Protein 1CC8 (pdb70)

Secondary structure (DSSP, 8-state):
---EEEEEEE---SHHHHHHHHHHHHTTTTSEEEEEEETTTTEEEEEESS-HHHHHHHHHTTSS-EEEEEE-

CATH classification: 3.30.70.100

Solvent-accessible surface area: 4400 Å² total; per-residue (Å²): 141,118,97,37,34,2,44,0,46,0,53,6,117,70,88,47,11,21,36,24,0,62,114,26,2,61,147,26,112,131,62,19,76,118,49,66,48,25,71,165,143,53,32,0,17,0,60,0,56,38,72,65,82,66,0,42,92,89,0,93,161,34,67,64,104,20,162,60,28,118,99,114

B-factor: mean 11.21, std 9.81, range [3.44, 64.3]

Nearest PDB structures (foldseek):
  1cc7-assembly1_A  TM=9.923E-01  e=1.550E-14  Saccharomyces cerevisiae
  5vdf-assembly4_H  TM=9.845E-01  e=7.242E-13  Saccharomyces cerevisiae S288C
  3k7r-assembly6_L  TM=9.734E-01  e=1.026E-11  Saccharomyces cerevisiae
  6fp6-assembly8_P  TM=8.459E-01  e=6.265E-06  Homo sapiens
  6fon-assembly1_C  TM=8.699E-01  e=1.483E-05  Homo sapiens

Radius of gyration: 10.97 Å; Cα contacts (8 Å, |Δi|>4): 122; chains: 1; bounding box: 23×27×26 Å

GO terms:
  GO:0005829 cytosol (C, IDA)
  GO:0016531 copper chaperone activity (F, IDA)
  GO:0034599 cellular response to oxidative stress (P, IMP)
  GO:0006825 copper ion transport (P, IMP)
  GO:0006879 intracellular iron ion homeostasis (P, IMP)
  GO:0005737 cytoplasm (C, EXP)

Organism: Saccharomyces cerevisiae (strain ATCC 204508 / S288c) (NCBI:txid559292)

Foldseek 3Di:
DAFWKKKWQWDDDDVVLVVLLVVLVVVVPPFWDDWDADPPRSMIITTGPDDPVVSVVSSVVSVTDTPDMDTD

Structure (mmCIF, N/CA/C/O backbone):
data_1CC8
#
_entry.id   1CC8
#
_cell.length_a   56.650
_cell.length_b   29.600
_cell.length_c   40.770
_cell.angle_alpha   90.00
_cell.angle_beta   114.83
_cell.angle_gamma   90.00
#
_symmetry.space_group_name_H-M   'C 1 2 1'
#
loop_
_entity.id
_entity.type
_entity.pdbx_description
1 polymer 'PROTEIN (METALLOCHAPERONE ATX1)'
2 non-polymer 'MERCURY (II) ION'
3 non-polymer BENZAMIDINE
4 water water
#
loop_
_atom_site.group_PDB
_atom_site.id
_atom_site.type_symbol
_atom_site.label_atom_id
_atom_site.label_alt_id
_atom_site.label_comp_id
_atom_site.label_asym_id
_atom_site.label_entity_id
_atom_site.label_seq_id
_atom_site.pdbx_PDB_ins_code
_atom_site.Cartn_x
_atom_site.Cartn_y
_atom_site.Cartn_z
_atom_site.occupancy
_atom_site.B_iso_or_equiv
_atom_site.auth_seq_id
_atom_site.auth_comp_id
_atom_site.auth_asym_id
_atom_site.auth_atom_id
_atom_site.pdbx_PDB_model_num
ATOM 1 N N . ALA A 1 2 ? 14.789 27.073 24.130 1.00 28.86 2 ALA A N 1
ATOM 2 C CA . ALA A 1 2 ? 13.936 25.892 24.216 1.00 7.09 2 ALA A CA 1
ATOM 3 C C . ALA A 1 2 ? 12.753 25.845 23.241 1.00 5.37 2 ALA A C 1
ATOM 4 O O . ALA A 1 2 ? 11.656 25.370 23.562 1.00 5.46 2 ALA A O 1
ATOM 6 N N . GLU A 1 3 ? 12.966 26.360 22.030 1.00 5.21 3 GLU A N 1
ATOM 7 C CA . GLU A 1 3 ? 11.910 26.317 21.014 1.00 4.69 3 GLU A CA 1
ATOM 8 C C . GLU A 1 3 ? 11.584 24.887 20.616 1.00 4.64 3 GLU A C 1
ATOM 9 O O . GLU A 1 3 ? 12.499 24.101 20.325 1.00 5.46 3 GLU A O 1
ATOM 15 N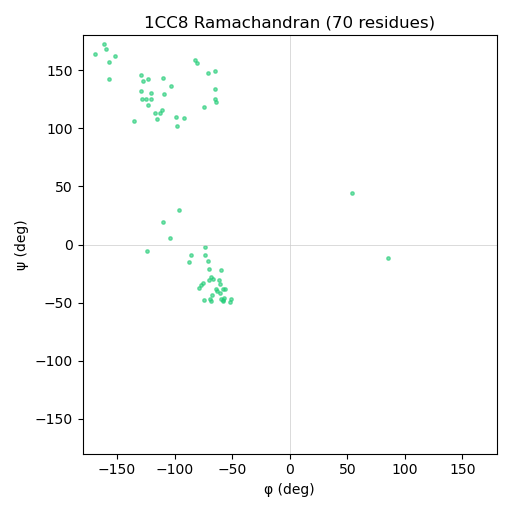 N . ILE A 1 4 ? 10.277 24.574 20.552 1.00 4.55 4 ILE A N 1
ATOM 16 C CA . ILE A 1 4 ? 9.792 23.327 19.967 1.00 4.41 4 ILE A CA 1
ATOM 17 C C . ILE A 1 4 ? 9.357 23.647 18.539 1.00 3.83 4 ILE A C 1
ATOM 18 O O . ILE A 1 4 ? 8.328 24.276 18.300 1.00 4.78 4 ILE A O 1
ATOM 23 N N . LYS A 1 5 ? 10.227 23.280 17.593 1.00 3.51 5 LYS A N 1
ATOM 24 C CA . LYS A 1 5 ? 10.013 23.554 16.172 1.00 4.17 5 LYS A CA 1
ATOM 25 C C . LYS A 1 5 ? 9.068 22.515 15.567 1.00 3.86 5 LYS A C 1
ATOM 26 O O . LYS A 1 5 ? 8.929 21.410 16.084 1.00 5.26 5 LYS A O 1
ATOM 32 N N . HIS A 1 6 ? 8.414 22.903 14.476 1.00 4.20 6 HIS A N 1
ATOM 33 C CA . HIS A 1 6 ? 7.540 22.053 13.674 1.00 3.60 6 HIS A CA 1
ATOM 34 C C . HIS A 1 6 ? 8.176 21.829 12.290 1.00 3.74 6 HIS A C 1
ATOM 35 O O . HIS A 1 6 ? 8.293 22.786 11.525 1.00 4.69 6 HIS A O 1
ATOM 42 N N . TYR A 1 7 ? 8.581 20.599 12.002 1.00 3.70 7 TYR A N 1
ATOM 43 C CA . TYR A 1 7 ? 9.081 20.238 10.683 1.00 3.68 7 TYR A CA 1
ATOM 44 C C . TYR A 1 7 ? 8.048 19.325 10.003 1.00 3.44 7 TYR A C 1
ATOM 45 O O . TYR A 1 7 ? 7.392 18.521 10.659 1.00 4.30 7 TYR A O 1
ATOM 54 N N . GLN A 1 8 ? 7.900 19.488 8.690 1.00 4.23 8 GLN A N 1
ATOM 55 C CA . GLN A 1 8 ? 6.984 18.675 7.906 1.00 4.23 8 GLN A CA 1
ATOM 56 C 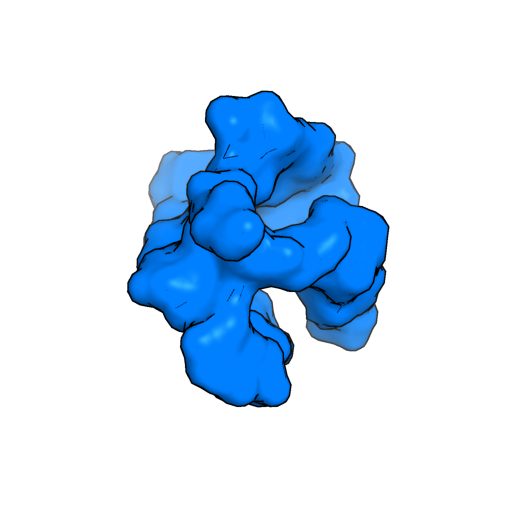C . GLN A 1 8 ? 7.702 18.097 6.697 1.00 4.30 8 GLN A C 1
ATOM 57 O O . GLN A 1 8 ? 8.315 18.866 5.973 1.00 6.24 8 GLN A O 1
ATOM 63 N N . PHE A 1 9 ? 7.536 16.798 6.484 1.00 3.95 9 PHE A N 1
ATOM 64 C CA . PHE A 1 9 ? 8.208 16.090 5.384 1.00 4.45 9 PHE A CA 1
ATOM 65 C C . PHE A 1 9 ? 7.179 15.323 4.556 1.00 4.13 9 PHE A C 1
ATOM 66 O O . PHE A 1 9 ? 6.279 14.697 5.098 1.00 5.48 9 PHE A O 1
ATOM 74 N N . ASN A 1 10 ? 7.351 15.309 3.240 1.00 4.40 10 ASN A N 1
ATOM 75 C CA . ASN A 1 10 ? 6.641 14.398 2.343 1.00 4.49 10 ASN A CA 1
ATOM 76 C C . ASN A 1 10 ? 7.530 13.156 2.194 1.00 4.59 10 ASN A C 1
ATOM 77 O O . ASN A 1 10 ? 8.627 13.265 1.622 1.00 5.32 10 ASN A O 1
ATOM 82 N N . VAL A 1 11 ? 7.086 12.065 2.788 1.00 4.41 11 VAL A N 1
ATOM 83 C CA . VAL A 1 11 ? 7.845 10.816 2.846 1.00 4.79 11 VAL A CA 1
ATOM 84 C C . VAL A 1 11 ? 7.007 9.732 2.173 1.00 4.57 11 VAL A C 1
ATOM 85 O O . VAL A 1 11 ? 5.803 9.600 2.453 1.00 4.84 11 VAL A O 1
ATOM 89 N N . VAL A 1 12 ? 7.635 8.994 1.247 1.00 5.69 12 VAL A N 1
ATOM 90 C CA . VAL A 1 12 ? 6.931 7.906 0.557 1.00 5.14 12 VAL A CA 1
ATOM 91 C C . VAL A 1 12 ? 6.780 6.711 1.489 1.00 4.76 12 VAL A C 1
ATOM 92 O O . VAL A 1 12 ? 7.775 6.137 1.954 1.00 6.29 12 VAL A O 1
ATOM 96 N N . MET A 1 13 ? 5.518 6.379 1.759 1.00 4.92 13 MET A N 1
ATOM 97 C CA . MET A 1 13 ? 5.214 5.328 2.724 1.00 5.27 13 MET A CA 1
ATOM 98 C C . MET A 1 13 ? 4.120 4.418 2.161 1.00 5.44 13 MET A C 1
ATOM 99 O O . MET A 1 13 ? 2.958 4.792 1.978 1.00 6.39 13 MET A O 1
ATOM 104 N N . THR A 1 14 ? 4.518 3.205 1.742 1.00 6.28 14 THR A N 1
ATOM 105 C CA . THR A 1 14 ? 3.640 2.362 0.936 1.00 7.51 14 THR A CA 1
ATOM 106 C C . THR A 1 14 ? 2.710 1.491 1.778 1.00 8.27 14 THR A C 1
ATOM 107 O O . THR A 1 14 ? 1.795 0.867 1.231 1.00 10.62 14 THR A O 1
ATOM 111 N N . CYS A 1 15 ? 3.027 1.377 3.058 1.00 8.39 15 CYS A N 1
ATOM 112 C CA . CYS A 1 15 ? 2.334 0.492 3.979 1.00 9.33 15 CYS A CA 1
ATOM 113 C C . CYS A 1 15 ? 2.633 0.942 5.409 1.00 8.05 15 CYS A C 1
ATOM 114 O O . CYS A 1 15 ? 3.538 1.770 5.603 1.00 6.65 15 CYS A O 1
ATOM 117 N N . SER A 1 16 ? 1.954 0.326 6.368 1.00 8.76 16 SER A N 1
ATOM 118 C CA . SER A 1 16 ? 2.236 0.634 7.770 1.00 8.96 16 SER A CA 1
ATOM 119 C C . SER A 1 16 ? 3.663 0.355 8.226 1.00 7.75 16 SER A C 1
ATOM 120 O O . SER A 1 16 ? 4.136 0.918 9.229 1.00 9.28 16 SER A O 1
ATOM 123 N N . GLY A 1 17 ? 4.400 -0.515 7.533 1.00 7.54 17 GLY A N 1
ATOM 124 C CA . GLY A 1 17 ? 5.791 -0.751 7.871 1.00 8.10 17 GLY A CA 1
ATOM 125 C C . GLY A 1 17 ? 6.672 0.451 7.612 1.00 7.08 17 GLY A C 1
ATOM 126 O O . GLY A 1 17 ? 7.716 0.674 8.236 1.00 8.01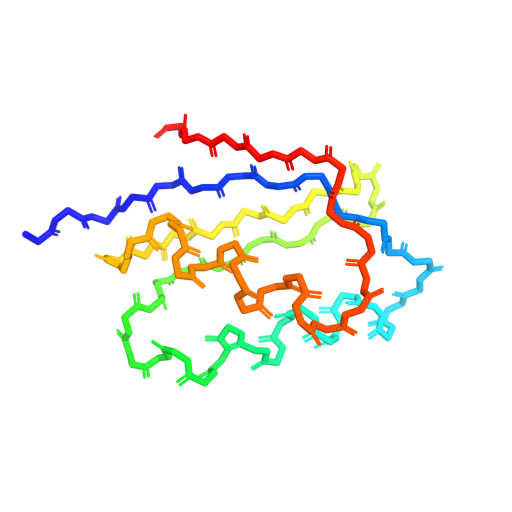 17 GLY A O 1
ATOM 127 N N . CYS A 1 18 ? 6.290 1.268 6.628 1.00 6.44 18 CYS A N 1
ATOM 128 C CA . CYS A 1 18 ? 7.064 2.467 6.286 1.00 5.96 18 CYS A CA 1
ATOM 129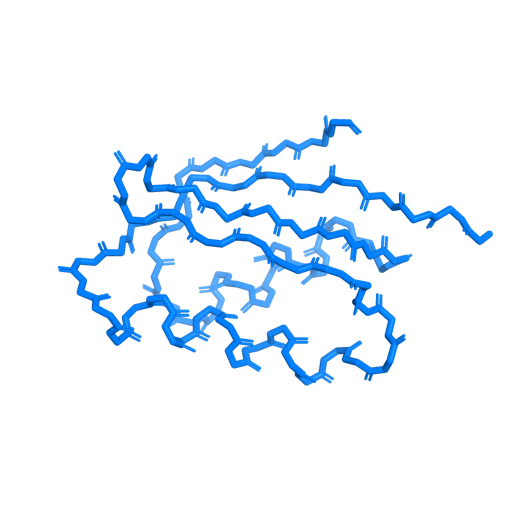 C C . CYS A 1 18 ? 6.862 3.548 7.327 1.00 5.04 18 CYS A C 1
ATOM 130 O O . CYS A 1 18 ? 7.814 4.249 7.732 1.00 6.10 18 CYS A O 1
ATOM 133 N N . SER A 1 19 ? 5.606 3.800 7.697 1.00 6.33 19 SER A N 1
ATOM 134 C CA . SER A 1 19 ? 5.358 4.696 8.833 1.00 6.04 19 SER A CA 1
ATOM 135 C C . SER A 1 19 ? 6.083 4.200 10.078 1.00 5.93 19 SER A C 1
ATOM 136 O O . SER A 1 19 ? 6.623 4.991 10.852 1.00 6.00 19 SER A O 1
ATOM 139 N N . GLY A 1 20 ? 6.124 2.886 10.277 1.00 6.30 20 GLY A N 1
ATOM 140 C CA . GLY A 1 20 ? 6.834 2.327 11.416 1.00 6.25 20 GLY A CA 1
ATOM 141 C C . GLY A 1 20 ? 8.328 2.590 11.400 1.00 4.99 20 GLY A C 1
ATOM 142 O O . GLY A 1 20 ? 8.953 2.898 12.415 1.00 5.60 20 GLY A O 1
ATOM 143 N N . ALA A 1 21 ? 8.953 2.496 10.228 1.00 5.53 21 ALA A N 1
ATOM 144 C CA . ALA A 1 21 ? 10.391 2.781 10.119 1.00 5.58 21 ALA A CA 1
ATOM 145 C C . ALA A 1 21 ? 10.720 4.212 10.519 1.00 5.14 21 ALA A C 1
ATOM 146 O O . ALA A 1 21 ? 11.712 4.502 11.209 1.00 6.37 21 ALA A O 1
ATOM 148 N N . VAL A 1 22 ? 9.857 5.130 10.078 1.00 5.02 22 VAL A N 1
ATOM 149 C CA . VAL A 1 22 ? 10.040 6.556 10.372 1.00 4.77 22 VAL A CA 1
ATOM 150 C C . VAL A 1 22 ? 9.831 6.826 11.860 1.00 4.59 22 VAL A C 1
ATOM 151 O O . VAL A 1 22 ? 10.646 7.492 12.522 1.00 5.27 22 VAL A O 1
ATOM 155 N N . ASN A 1 23 ? 8.708 6.292 12.389 1.00 4.92 23 ASN A N 1
ATOM 156 C CA . ASN A 1 23 ? 8.471 6.397 13.835 1.00 5.51 23 ASN A CA 1
ATOM 157 C C . ASN A 1 23 ? 9.691 5.925 14.628 1.00 5.44 23 ASN A C 1
ATOM 158 O O . ASN A 1 23 ? 10.105 6.590 15.603 1.00 5.52 23 ASN A O 1
ATOM 163 N N . LYS A 1 24 ? 10.259 4.779 14.263 1.00 5.51 24 LYS A N 1
ATOM 164 C CA . LYS A 1 24 ? 11.332 4.190 15.054 1.00 6.02 24 LYS A CA 1
ATOM 165 C C . LYS A 1 24 ? 12.521 5.141 15.236 1.00 5.39 24 LYS A C 1
ATOM 166 O O . LYS A 1 24 ? 13.033 5.305 16.338 1.00 5.77 24 LYS A O 1
ATOM 172 N N . VAL A 1 25 ? 12.958 5.793 14.149 1.00 5.74 25 VAL A N 1
ATOM 173 C CA . VAL A 1 25 ? 14.159 6.615 14.288 1.00 6.80 25 VAL A CA 1
ATOM 174 C C . VAL A 1 25 ? 13.874 7.828 15.168 1.00 5.58 25 VAL A C 1
ATOM 175 O O . VAL A 1 25 ? 14.738 8.286 15.909 1.00 6.67 25 VAL A O 1
ATOM 179 N N . LEU A 1 26 ? 12.607 8.278 15.186 1.00 5.40 26 LEU A N 1
ATOM 180 C CA . LEU A 1 26 ? 12.211 9.404 15.997 1.00 5.73 26 LEU A CA 1
ATOM 181 C C . LEU A 1 26 ? 12.097 9.024 17.468 1.00 4.54 26 LEU A C 1
ATOM 182 O O . LEU A 1 26 ? 12.433 9.825 18.348 1.00 5.61 26 LEU A O 1
ATOM 187 N N . THR A 1 27 ? 11.701 7.795 17.775 1.00 4.84 27 THR A N 1
ATOM 188 C CA . THR A 1 27 ? 11.660 7.318 19.140 1.00 4.91 27 THR A CA 1
ATOM 189 C C . THR A 1 27 ? 13.061 7.340 19.777 1.00 5.26 27 THR A C 1
ATOM 190 O O . THR A 1 27 ? 13.190 7.539 20.985 1.00 7.27 27 THR A O 1
ATOM 194 N N . LYS A 1 28 ? 14.129 7.151 18.978 1.00 5.15 28 LYS A N 1
ATOM 195 C CA . LYS A 1 28 ? 15.502 7.146 19.514 1.00 5.58 28 LYS A CA 1
ATOM 196 C C . LYS A 1 28 ? 16.002 8.541 19.899 1.00 5.24 28 LYS A C 1
ATOM 197 O O . LYS A 1 28 ? 17.062 8.685 20.541 1.00 6.08 28 LYS A O 1
ATOM 203 N N . LEU A 1 29 ? 15.228 9.564 19.537 1.00 4.98 29 LEU A N 1
ATOM 204 C CA . LEU A 1 29 ? 15.543 10.949 19.817 1.00 5.42 29 LEU A CA 1
ATOM 205 C C . LEU A 1 29 ? 14.716 11.541 20.962 1.00 5.33 29 LEU A C 1
ATOM 206 O O . LEU A 1 29 ? 14.833 12.714 21.273 1.00 5.99 29 LEU A O 1
ATOM 211 N N . GLU A 1 30 ? 13.925 10.695 21.602 1.00 5.99 30 GLU A N 1
ATOM 212 C CA . GLU A 1 30 ? 13.314 11.080 22.870 1.00 6.54 30 GLU A CA 1
ATOM 213 C C . GLU A 1 30 ? 14.463 11.271 23.863 1.00 6.36 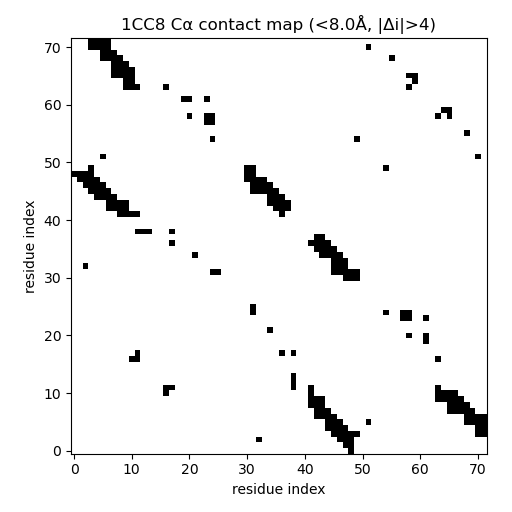30 GLU A C 1
ATOM 214 O O . GLU A 1 30 ? 15.527 10.650 23.720 1.00 8.73 30 GLU A O 1
ATOM 220 N N . PRO A 1 31 ? 14.337 12.160 24.840 1.00 7.63 31 PRO A N 1
ATOM 221 C CA . PRO A 1 31 ? 13.114 12.891 25.169 1.00 7.72 31 PRO A CA 1
ATOM 222 C C . PRO A 1 31 ? 12.994 14.281 24.563 1.00 8.32 31 PRO A C 1
ATOM 223 O O . PRO A 1 31 ? 12.274 15.120 25.133 1.00 11.06 31 PRO A O 1
ATOM 227 N N . ASP A 1 32 ? 13.579 14.539 23.391 1.00 6.51 32 ASP A N 1
ATOM 228 C CA . ASP A 1 32 ? 13.521 15.839 22.747 1.00 6.56 32 ASP A CA 1
ATOM 229 C C . ASP A 1 32 ? 12.659 15.859 21.494 1.00 6.83 32 ASP A C 1
ATOM 230 O O . ASP A 1 32 ? 12.772 16.782 20.698 1.00 9.92 32 ASP A O 1
ATOM 235 N N . VAL A 1 33 ? 11.775 14.887 21.332 1.00 7.69 33 VAL A N 1
ATOM 236 C CA . VAL A 1 33 ? 10.718 14.857 20.308 1.00 7.03 33 VAL A CA 1
ATOM 237 C C . VAL A 1 33 ? 9.377 14.898 21.012 1.00 6.40 33 VAL A C 1
ATOM 238 O O . VAL A 1 33 ? 8.999 13.922 21.662 1.00 10.84 33 VAL A O 1
ATOM 242 N N . SER A 1 34 ? 8.664 16.001 20.938 1.00 5.62 34 SER A N 1
ATOM 243 C CA . SER A 1 34 ? 7.425 16.201 21.677 1.00 6.95 34 SER A CA 1
ATOM 244 C C . SER A 1 34 ? 6.210 15.507 21.054 1.00 5.57 34 SER A C 1
ATOM 245 O O . SER A 1 34 ? 5.281 15.082 21.768 1.00 7.44 34 SER A O 1
ATOM 248 N N . LYS A 1 35 ? 6.126 15.484 19.737 1.00 5.14 35 LYS A N 1
ATOM 249 C CA . LYS A 1 35 ? 4.946 14.943 19.029 1.00 4.72 35 LYS A CA 1
ATOM 250 C C . LYS A 1 35 ? 5.404 14.535 17.620 1.00 4.33 35 LYS A C 1
ATOM 251 O O . LYS A 1 35 ? 6.199 15.265 17.026 1.00 4.21 35 LYS A O 1
ATOM 257 N N . ILE A 1 36 ? 4.842 13.432 17.145 1.00 3.74 36 ILE A N 1
ATOM 258 C CA . ILE A 1 36 ? 4.917 13.124 15.726 1.00 3.98 36 ILE A CA 1
ATOM 259 C C . ILE A 1 36 ? 3.498 12.814 15.215 1.00 4.15 36 ILE A C 1
ATOM 260 O O . ILE A 1 36 ? 2.660 12.243 15.931 1.00 4.59 36 ILE A O 1
ATOM 265 N N . ASP A 1 37 ? 3.248 13.192 13.967 1.00 4.14 37 ASP A N 1
ATOM 266 C CA . ASP A 1 37 ? 1.997 12.842 13.257 1.00 4.17 37 ASP A CA 1
ATOM 267 C C . ASP A 1 37 ? 2.425 12.229 11.924 1.00 4.49 37 ASP A C 1
ATOM 268 O O . ASP A 1 37 ? 3.173 12.879 11.196 1.00 7.38 37 ASP A O 1
ATOM 273 N N . ILE A 1 38 ? 1.952 11.031 11.632 1.00 3.96 38 ILE A N 1
ATOM 274 C CA . ILE A 1 38 ? 2.213 10.420 10.324 1.00 4.50 38 ILE A CA 1
ATOM 275 C C . ILE A 1 38 ? 0.856 10.158 9.653 1.00 4.86 38 ILE A C 1
ATOM 276 O O . ILE A 1 38 ? -0.045 9.542 10.243 1.00 6.06 38 ILE A O 1
ATOM 281 N N . SER A 1 39 ? 0.670 10.666 8.442 1.00 5.46 39 SER A N 1
ATOM 282 C CA . SER A 1 39 ? -0.500 10.425 7.615 1.00 6.35 39 SER A CA 1
ATOM 283 C C . SER A 1 39 ? -0.137 9.699 6.321 1.00 5.67 39 SER A C 1
ATOM 284 O O . SER A 1 39 ? 0.532 10.250 5.451 1.00 6.22 39 SER A O 1
ATOM 287 N N . LEU A 1 40 ? -0.610 8.455 6.192 1.00 5.93 40 LEU A N 1
ATOM 288 C CA . LEU A 1 40 ? -0.479 7.742 4.937 1.00 6.41 40 LEU A CA 1
ATOM 289 C C . LEU A 1 40 ? -1.382 8.354 3.874 1.00 5.70 40 LEU A C 1
ATOM 290 O O . LEU A 1 40 ? -1.016 8.330 2.694 1.00 5.66 40 LEU A O 1
ATOM 295 N N . GLU A 1 41 ? -2.517 8.926 4.268 1.00 5.81 41 GLU A N 1
ATOM 296 C CA . GLU A 1 41 ? -3.484 9.528 3.350 1.00 5.95 41 GLU A CA 1
ATOM 297 C C . GLU A 1 41 ? -3.025 10.831 2.720 1.00 5.57 41 GLU A C 1
ATOM 298 O O . GLU A 1 41 ? -3.585 11.215 1.683 1.00 7.09 41 GLU A O 1
ATOM 304 N N . LYS A 1 42 ? -1.988 11.477 3.209 1.00 5.54 42 LYS A N 1
ATOM 305 C CA . LYS A 1 42 ? -1.344 12.665 2.737 1.00 6.26 42 LYS A CA 1
ATOM 306 C C . LYS A 1 42 ? 0.154 12.448 2.481 1.00 5.14 42 LYS A C 1
ATOM 307 O O . LYS A 1 42 ? 0.831 13.334 1.954 1.00 6.10 42 LYS A O 1
ATOM 313 N N . GLN A 1 43 ? 0.714 11.294 2.815 1.00 4.71 43 GLN A N 1
ATOM 314 C CA . GLN A 1 43 ? 2.130 10.995 2.696 1.00 4.94 43 GLN A CA 1
ATOM 315 C C . GLN A 1 43 ? 2.988 12.037 3.404 1.00 4.22 43 GLN A C 1
ATOM 316 O O . GLN A 1 43 ? 4.013 12.523 2.929 1.00 4.55 43 GLN A O 1
ATOM 322 N N . LEU A 1 44 ? 2.558 12.417 4.629 1.00 4.97 44 LEU A N 1
ATOM 323 C CA . LEU A 1 44 ? 3.171 13.463 5.406 1.00 5.15 44 LEU A CA 1
ATOM 324 C C . LEU A 1 44 ? 3.632 12.973 6.781 1.00 4.51 44 LEU A C 1
ATOM 325 O O . LEU A 1 44 ? 2.912 12.214 7.428 1.00 6.82 44 LEU A O 1
ATOM 330 N N . VAL A 1 45 ? 4.780 13.485 7.221 1.00 4.14 45 VAL A N 1
ATOM 331 C CA . VAL A 1 45 ? 5.355 13.271 8.547 1.00 4.23 45 VAL A CA 1
ATOM 332 C C . VAL A 1 45 ? 5.561 14.652 9.180 1.00 3.97 45 VAL A C 1
ATOM 333 O O . VAL A 1 45 ? 6.323 15.462 8.643 1.00 5.26 45 VAL A O 1
ATOM 337 N N . ASP A 1 46 ? 4.925 14.880 10.313 1.00 4.01 46 ASP A N 1
ATOM 338 C CA . ASP A 1 46 ? 5.096 16.123 11.085 1.00 3.99 46 ASP A CA 1
ATOM 339 C C . ASP A 1 46 ? 5.880 15.768 12.361 1.00 4.02 46 ASP A C 1
ATOM 340 O O . ASP A 1 46 ? 5.501 14.819 13.057 1.00 5.16 46 ASP A O 1
ATOM 345 N N . VAL A 1 47 ? 6.947 16.502 12.662 1.00 3.54 47 VAL A N 1
ATOM 346 C CA . VAL A 1 47 ? 7.827 16.302 13.811 1.00 3.66 47 VAL A CA 1
ATOM 347 C C . VAL A 1 47 ? 7.884 17.620 14.610 1.00 3.80 47 VAL A C 1
ATOM 348 O O . VAL A 1 47 ? 8.258 18.656 14.068 1.00 4.46 47 VAL A O 1
ATOM 352 N N . TYR A 1 48 ? 7.567 17.543 15.891 1.00 3.45 48 TYR A N 1
ATOM 353 C CA . TYR A 1 48 ? 7.676 18.685 16.808 1.00 3.47 48 TYR A CA 1
ATOM 354 C C . TYR A 1 48 ? 8.835 18.369 17.774 1.00 4.06 48 TYR A C 1
ATOM 355 O O . TYR A 1 48 ? 8.769 17.363 18.496 1.00 4.72 48 TYR A O 1
ATOM 364 N N . THR A 1 49 ? 9.906 19.161 17.726 1.00 3.81 49 THR A N 1
ATOM 365 C CA . THR A 1 49 ? 11.169 18.814 18.400 1.00 3.92 49 THR A CA 1
ATOM 366 C C . THR A 1 49 ? 12.013 20.050 18.689 1.00 4.19 49 THR A C 1
ATOM 367 O O . THR A 1 49 ? 11.956 21.042 17.968 1.00 3.96 49 THR A O 1
ATOM 371 N N . THR A 1 50 ? 12.913 19.952 19.682 1.00 4.48 50 THR A N 1
ATOM 372 C CA . THR A 1 50 ? 13.928 20.945 19.917 1.00 5.02 50 THR A CA 1
ATOM 373 C C . THR A 1 50 ? 15.200 20.746 19.096 1.00 5.07 50 THR A C 1
ATOM 374 O O . THR A 1 50 ? 16.070 21.623 19.098 1.00 7.29 50 THR A O 1
ATOM 378 N N . LEU A 1 51 ? 15.320 19.619 18.416 1.00 4.98 51 LEU A N 1
ATOM 379 C CA . LEU A 1 51 ? 16.532 19.238 17.697 1.00 4.77 51 LEU A CA 1
ATOM 380 C C . LEU A 1 51 ? 16.590 19.907 16.324 1.00 4.82 51 LEU A C 1
ATOM 381 O O . LEU A 1 51 ? 15.552 20.362 15.807 1.00 5.32 51 LEU A O 1
ATOM 386 N N . PRO A 1 52 ? 17.783 20.016 15.734 1.00 5.44 52 PRO A N 1
ATOM 387 C CA . PRO A 1 52 ? 17.915 20.746 14.478 1.00 5.79 52 PRO A CA 1
ATOM 388 C C . PRO A 1 52 ? 17.289 20.039 13.277 1.00 5.26 52 PRO A C 1
ATOM 389 O O . PRO A 1 52 ? 17.273 18.803 13.190 1.00 5.35 52 PRO A O 1
ATOM 393 N N . TYR A 1 53 ? 16.776 20.833 12.331 1.00 5.82 53 TYR A N 1
ATOM 394 C CA . TYR A 1 53 ? 16.162 20.346 11.105 1.00 5.57 53 TYR A CA 1
ATOM 395 C C . TYR A 1 53 ? 17.063 19.378 10.371 1.00 5.34 53 TYR A C 1
ATOM 396 O O . TYR A 1 53 ? 16.617 18.304 9.956 1.00 5.77 53 TYR A O 1
ATOM 405 N N . ASP A 1 54 ? 18.340 1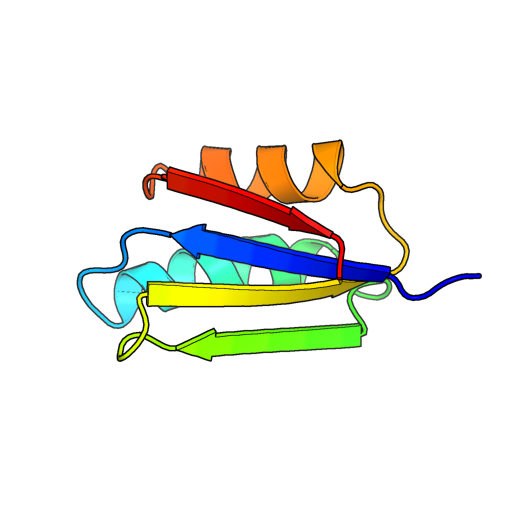9.755 10.172 1.00 5.67 54 ASP A N 1
ATOM 406 C CA . ASP A 1 54 ? 19.254 18.910 9.396 1.00 6.50 54 ASP A CA 1
ATOM 407 C C . ASP A 1 54 ? 19.380 17.525 9.996 1.00 6.04 54 ASP A C 1
ATOM 408 O O . ASP A 1 54 ? 19.514 16.527 9.287 1.00 6.88 54 ASP A O 1
ATOM 413 N N . PHE A 1 55 ? 19.407 17.450 11.328 1.00 5.56 55 PHE A N 1
ATOM 414 C CA . PHE A 1 55 ? 19.585 16.192 12.040 1.00 5.41 55 PHE A CA 1
ATOM 415 C C . PHE A 1 55 ? 18.355 15.301 11.868 1.00 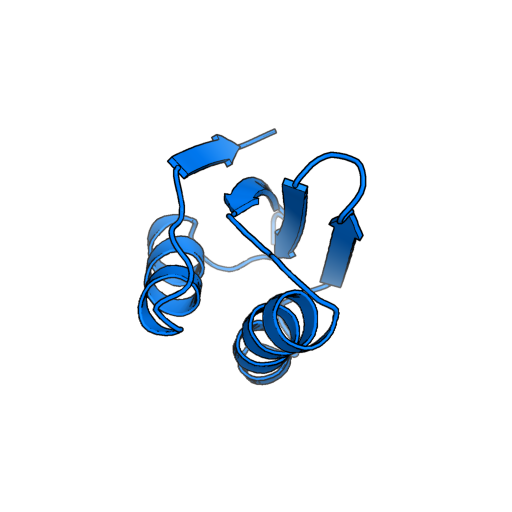4.89 55 PHE A C 1
ATOM 416 O O . PHE A 1 55 ? 18.479 14.112 11.583 1.00 5.30 55 PHE A O 1
ATOM 424 N N . ILE A 1 56 ? 17.152 15.870 12.054 1.00 5.16 56 ILE A N 1
ATOM 425 C CA . ILE A 1 56 ? 15.911 15.110 11.856 1.00 4.54 56 ILE A CA 1
ATOM 426 C C . ILE A 1 56 ? 15.817 14.592 10.424 1.00 4.81 56 ILE A C 1
ATOM 427 O O . ILE A 1 56 ? 15.511 13.432 10.185 1.00 4.97 56 ILE A O 1
ATOM 432 N N . LEU A 1 57 ? 16.081 15.461 9.450 1.00 4.96 57 LEU A N 1
ATOM 433 C CA . LEU A 1 57 ? 16.031 15.083 8.049 1.00 5.13 57 LEU A CA 1
ATOM 434 C C . LEU A 1 57 ? 16.996 13.930 7.777 1.00 5.55 57 LEU A C 1
ATOM 435 O O . LEU A 1 57 ? 16.591 12.949 7.150 1.00 5.68 57 LEU A O 1
ATOM 440 N N . GLU A 1 58 ? 18.245 14.053 8.255 1.00 5.45 58 GLU A N 1
ATOM 441 C CA . GLU A 1 58 ? 19.235 13.015 8.044 1.00 7.19 58 GLU A CA 1
ATOM 442 C C . GLU A 1 58 ? 18.787 11.682 8.607 1.00 6.21 58 GLU A C 1
ATOM 443 O O . GLU A 1 58 ? 18.945 10.610 7.990 1.00 7.48 58 GLU A O 1
ATOM 449 N N . LYS A 1 59 ? 18.296 11.698 9.847 1.00 6.15 59 LYS A N 1
ATOM 450 C CA . LYS A 1 59 ? 17.859 10.436 10.468 1.00 6.12 59 LYS A CA 1
ATOM 451 C C . LYS A 1 59 ? 16.685 9.802 9.739 1.00 6.18 59 LYS A C 1
ATOM 452 O O . LYS A 1 59 ? 16.656 8.559 9.595 1.00 6.76 59 LYS A O 1
ATOM 458 N N . ILE A 1 60 ? 15.740 10.604 9.251 1.00 5.74 60 ILE A N 1
ATOM 459 C CA . ILE A 1 60 ? 14.641 10.033 8.458 1.00 5.97 60 ILE A CA 1
ATOM 460 C C . ILE A 1 60 ? 15.167 9.486 7.141 1.00 6.43 60 ILE A C 1
ATOM 461 O O . ILE A 1 60 ? 14.827 8.378 6.694 1.00 6.84 60 ILE A O 1
ATOM 466 N N . LYS A 1 61 ? 16.051 10.219 6.469 1.00 6.27 61 LYS A N 1
ATOM 467 C CA . LYS A 1 61 ? 16.570 9.753 5.192 1.00 6.41 61 LYS A CA 1
ATOM 468 C C . LYS A 1 61 ? 17.299 8.426 5.322 1.00 6.41 61 LYS A C 1
ATOM 469 O O . LYS A 1 61 ? 17.294 7.607 4.419 1.00 7.79 61 LYS A O 1
ATOM 475 N N . LYS A 1 62 ? 17.978 8.196 6.447 1.00 7.22 62 LYS A N 1
ATOM 476 C CA . LYS A 1 62 ? 18.716 6.954 6.621 1.00 8.73 62 LYS A CA 1
ATOM 477 C C . LYS A 1 62 ? 17.866 5.731 6.872 1.00 8.90 62 LY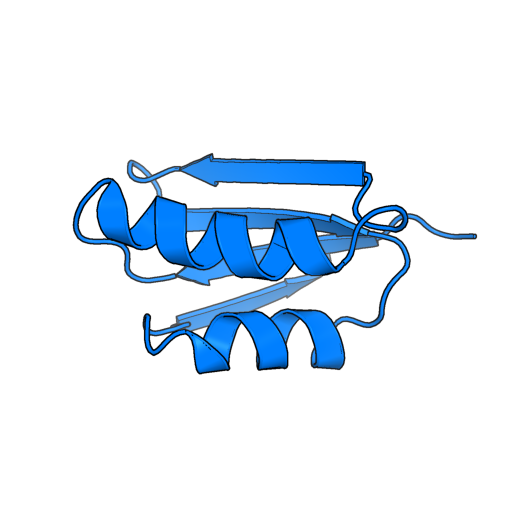S A C 1
ATOM 478 O O . LYS A 1 62 ? 18.416 4.612 6.787 1.00 11.18 62 LYS A O 1
ATOM 484 N N . THR A 1 63 ? 16.549 5.899 6.959 1.00 7.96 63 THR A N 1
ATOM 485 C CA . THR A 1 63 ? 15.654 4.756 6.914 1.00 7.84 63 THR A CA 1
ATOM 486 C C . THR A 1 63 ? 15.606 4.122 5.527 1.00 7.79 63 THR A C 1
ATOM 487 O O . THR A 1 63 ? 15.107 3.015 5.386 1.00 9.22 63 THR A O 1
ATOM 491 N N . GLY A 1 64 ? 15.989 4.881 4.509 1.00 7.62 64 GLY A N 1
ATOM 492 C CA . GLY A 1 64 ? 15.825 4.452 3.119 1.00 6.80 64 GLY A CA 1
ATOM 493 C C . GLY A 1 64 ? 14.500 4.734 2.483 1.00 6.55 64 GLY A C 1
ATOM 494 O O . GLY A 1 64 ? 14.266 4.453 1.303 1.00 8.09 64 GLY A O 1
ATOM 495 N N . LYS A 1 65 ? 13.439 5.119 3.105 1.00 7.47 65 LYS A N 1
ATOM 496 C CA . LYS A 1 65 ? 12.188 5.682 2.694 1.00 7.25 65 LYS A CA 1
ATOM 497 C C . LYS A 1 65 ? 12.433 7.056 2.070 1.00 7.62 65 LYS A C 1
ATOM 498 O O . LYS A 1 65 ? 13.065 7.912 2.699 1.00 10.59 65 LYS A O 1
ATOM 504 N N . GLU A 1 66 ? 12.000 7.228 0.841 1.00 6.90 66 GLU A N 1
ATOM 505 C CA . GLU A 1 66 ? 12.303 8.450 0.122 1.00 7.25 66 GLU A CA 1
ATOM 506 C C . GLU A 1 66 ? 11.670 9.689 0.733 1.00 5.33 66 GLU A C 1
ATOM 507 O O . GLU A 1 66 ? 10.453 9.744 0.938 1.00 6.35 66 GLU A O 1
ATOM 513 N N . VAL A 1 67 ? 12.508 10.679 1.027 1.00 6.19 67 VAL A N 1
ATOM 514 C CA . VAL A 1 67 ? 12.017 11.976 1.496 1.00 5.61 67 VAL A CA 1
ATOM 515 C C . VAL A 1 67 ? 12.004 12.918 0.304 1.00 6.04 67 VAL A C 1
ATOM 516 O O . VAL A 1 67 ? 13.066 13.265 -0.227 1.00 9.09 67 VAL A O 1
ATOM 520 N N . ARG A 1 68 ? 10.807 13.276 -0.158 1.00 6.01 68 ARG A N 1
ATOM 521 C CA . ARG A 1 68 ? 10.607 14.095 -1.347 1.00 6.99 68 ARG A CA 1
ATOM 522 C C . ARG A 1 68 ? 10.887 15.559 -1.085 1.00 7.57 68 ARG A C 1
ATOM 523 O O . ARG A 1 68 ? 11.401 16.268 -1.957 1.00 11.29 68 ARG A O 1
ATOM 531 N N . SER A 1 69 ? 10.578 16.023 0.113 1.00 5.96 69 SER A N 1
ATOM 532 C CA . SER A 1 69 ? 10.732 17.421 0.476 1.00 7.46 69 SER A CA 1
ATOM 533 C C . SER A 1 69 ? 10.556 17.568 1.981 1.00 5.68 69 SER A C 1
ATOM 534 O O . SER A 1 69 ? 9.965 16.699 2.649 1.00 5.80 69 SER A O 1
ATOM 537 N N . GLY A 1 70 ? 10.975 18.696 2.522 1.00 6.33 70 GLY A N 1
ATOM 538 C CA . GLY A 1 70 ? 10.692 19.073 3.891 1.00 6.86 70 GLY A CA 1
ATOM 539 C C . GLY A 1 70 ? 10.662 20.576 4.022 1.00 6.31 70 GLY A C 1
ATOM 540 O O . GLY A 1 70 ? 11.256 21.320 3.223 1.00 7.28 70 GLY A O 1
ATOM 541 N N . LYS A 1 71 ? 10.068 21.016 5.118 1.00 5.82 71 LYS A N 1
ATOM 542 C CA . LYS A 1 71 ? 10.043 22.435 5.445 1.00 7.15 71 LYS A CA 1
ATOM 543 C C . LYS A 1 71 ? 9.763 22.618 6.936 1.00 5.37 71 LYS A C 1
ATOM 544 O O . LYS A 1 71 ? 9.405 21.714 7.658 1.00 5.83 71 LYS A O 1
ATOM 550 N N . GLN A 1 72 ? 9.965 23.850 7.375 1.00 6.89 72 GLN A N 1
ATOM 551 C CA . GLN A 1 72 ? 9.665 24.303 8.718 1.00 6.42 72 GLN A CA 1
ATOM 552 C C . GLN A 1 72 ? 8.374 25.123 8.751 1.00 6.85 72 GLN A C 1
ATOM 553 O O . GLN A 1 72 ? 8.162 25.976 7.885 1.00 10.11 72 GLN A O 1
ATOM 559 N N . LEU A 1 73 ? 7.512 24.889 9.738 1.00 6.95 73 LEU A N 1
ATOM 560 C CA . LEU A 1 73 ? 6.232 25.568 9.883 1.00 7.34 73 LEU A CA 1
ATOM 561 C C . LEU A 1 73 ? 6.094 26.305 11.192 1.00 8.25 73 LEU A C 1
ATOM 562 O O . LEU A 1 73 ? 7.013 26.268 12.048 1.00 11.22 73 LEU A O 1
#

Sequence (72 aa):
AEIKHYQFNVVMTCSGCSGAVNKVLTKLEPDVSKIDISLEKQLVDVYTTLPYDFILEKIKKTGKEVRSGKQL

InterPro domains:
  IPR006121 Heavy metal-associated domain, HMA [PF00403] (9-66)
  IPR006121 Heavy metal-associated domain, HMA [PS50846] (4-68)
  IPR006121 Heavy metal-associated domain, HMA [cd00371] (13-68)
  IPR017969 Heavy-metal-associated, conserved site [PS01047] (10-40)
  IPR036163 Heavy metal-associated domain superfamily [SSF55008] (8-68)
  IPR051881 Copper transport ATOX1-like [PTHR46365] (3-70)